Protein AF-J9DKP0-F1 (afdb_monomer_lite)

Organism: Wuchereria bancrofti (NCBI:txid6293)

Foldseek 3Di:
DVCCVPPVVVVVLLVVLLVVLVVVCVVVVPDDPDPVVSVVSSVVSSVVVVVVVVVVVVPPPVVVVVVVVVVVVVVVVVVVVVVVVVVVCCCVVVPDPPD

Secondary structure (DSSP, 8-state):
-HHIIIIIHHHHHHHHHHHHHHHHHHHTT---S-HHHHHHHHHHHHHHHHHHHHHHHHS--HHHHHHHHHHHHHHHHHHHHHHHHHHHHHHHHSTT---

Structure (mmCIF, N/CA/C/O backbone):
data_AF-J9DKP0-F1
#
_entry.id   AF-J9DKP0-F1
#
loop_
_atom_site.group_PDB
_atom_site.id
_atom_site.type_symbol
_atom_site.label_atom_id
_atom_site.label_alt_id
_atom_site.label_comp_id
_atom_site.label_asym_id
_atom_site.label_entity_id
_atom_site.label_seq_id
_atom_site.pdbx_PDB_ins_code
_atom_site.Cartn_x
_atom_site.Cartn_y
_atom_site.Cartn_z
_atom_site.occupancy
_atom_site.B_iso_or_equiv
_atom_site.auth_seq_id
_atom_site.auth_comp_id
_atom_site.auth_asym_id
_atom_site.auth_atom_id
_atom_site.pdbx_PDB_model_num
ATOM 1 N N . MET A 1 1 ? 18.245 -15.031 -0.943 1.00 61.56 1 MET A N 1
ATOM 2 C CA . MET A 1 1 ? 17.686 -13.874 -1.684 1.00 61.56 1 MET A CA 1
ATOM 3 C C . MET A 1 1 ? 16.758 -14.271 -2.837 1.00 61.56 1 MET A C 1
ATOM 5 O O . MET A 1 1 ? 15.754 -13.599 -3.017 1.00 61.56 1 MET A O 1
ATOM 9 N N . CYS A 1 2 ? 17.003 -15.371 -3.563 1.00 68.31 2 CYS A N 1
ATOM 10 C CA . CYS A 1 2 ? 16.181 -15.767 -4.721 1.00 68.31 2 CYS A CA 1
ATOM 11 C C . CYS A 1 2 ? 14.715 -16.102 -4.378 1.00 68.31 2 CYS A C 1
ATOM 13 O O . CYS A 1 2 ? 13.813 -15.623 -5.051 1.00 68.31 2 CYS A O 1
ATOM 15 N N . VAL A 1 3 ? 14.454 -16.844 -3.295 1.00 77.38 3 VAL A N 1
ATOM 16 C CA . VAL A 1 3 ? 13.075 -17.197 -2.882 1.00 77.38 3 VAL A CA 1
ATOM 17 C C . VAL A 1 3 ? 12.230 -15.950 -2.586 1.00 77.38 3 VAL A C 1
ATOM 19 O O . VAL A 1 3 ? 11.056 -15.891 -2.941 1.00 77.38 3 VAL A O 1
ATOM 22 N N . GLY A 1 4 ? 12.847 -14.915 -2.005 1.00 79.88 4 GLY A N 1
ATOM 23 C CA . GLY A 1 4 ? 12.194 -13.626 -1.780 1.00 79.88 4 GLY A CA 1
ATOM 24 C C . GLY A 1 4 ? 11.761 -12.984 -3.097 1.00 79.88 4 GLY A C 1
ATOM 25 O O . GLY A 1 4 ? 10.576 -12.721 -3.285 1.00 79.88 4 GLY A O 1
ATOM 26 N N . CYS A 1 5 ? 12.715 -12.813 -4.021 1.00 77.44 5 CYS A N 1
ATOM 27 C CA . CYS A 1 5 ? 12.510 -12.242 -5.360 1.00 77.44 5 CYS A CA 1
ATOM 28 C C . CYS A 1 5 ? 11.44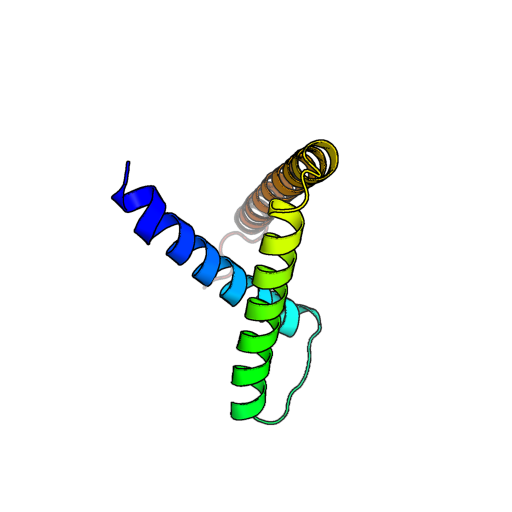6 -12.974 -6.185 1.00 77.44 5 CYS A C 1
ATOM 30 O O . CYS A 1 5 ? 10.585 -12.324 -6.769 1.00 77.44 5 CYS A O 1
ATOM 32 N N . PHE A 1 6 ? 11.483 -14.307 -6.214 1.00 80.44 6 PHE A N 1
ATOM 33 C CA . PHE A 1 6 ? 10.6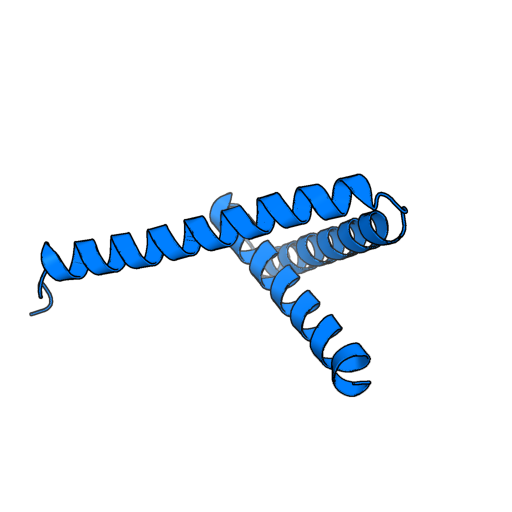42 -15.098 -7.117 1.00 80.44 6 PHE A CA 1
ATOM 34 C C . PHE A 1 6 ? 9.288 -15.501 -6.537 1.00 80.44 6 PHE A C 1
ATOM 36 O O . PHE A 1 6 ? 8.365 -15.752 -7.304 1.00 80.44 6 PHE A O 1
ATOM 43 N N . VAL A 1 7 ? 9.153 -15.575 -5.211 1.00 85.75 7 VAL A N 1
ATOM 44 C CA . VAL A 1 7 ? 7.933 -16.094 -4.575 1.00 85.75 7 VAL A CA 1
ATOM 45 C C . VAL A 1 7 ? 7.282 -15.037 -3.697 1.00 85.75 7 VAL A C 1
ATOM 47 O O . VAL A 1 7 ? 6.107 -14.726 -3.868 1.00 85.75 7 VAL A O 1
ATOM 50 N N . VAL A 1 8 ? 8.040 -14.433 -2.781 1.00 90.31 8 VAL A N 1
ATOM 51 C CA . VAL A 1 8 ? 7.464 -13.558 -1.748 1.00 90.31 8 VAL A CA 1
ATOM 52 C C . VAL A 1 8 ? 7.009 -12.217 -2.321 1.00 90.31 8 VAL A C 1
ATOM 54 O O . VAL A 1 8 ? 5.893 -11.782 -2.047 1.00 90.31 8 VAL A O 1
ATOM 57 N N . PHE A 1 9 ? 7.823 -11.551 -3.142 1.00 86.56 9 PHE A N 1
ATOM 58 C CA . PHE A 1 9 ? 7.421 -10.274 -3.744 1.00 86.56 9 PHE A CA 1
ATOM 59 C C . PHE A 1 9 ? 6.204 -10.389 -4.676 1.00 86.56 9 PHE A C 1
ATOM 61 O O . PHE A 1 9 ? 5.256 -9.631 -4.473 1.00 86.56 9 PHE A O 1
ATOM 68 N N . PRO A 1 10 ? 6.138 -11.326 -5.644 1.00 88.62 10 PRO A N 1
ATOM 69 C CA . PRO A 1 10 ? 4.941 -11.451 -6.474 1.00 88.62 10 PRO A CA 1
ATOM 70 C C . PRO A 1 10 ? 3.706 -11.869 -5.663 1.00 88.62 10 PRO A C 1
ATOM 72 O O . PRO A 1 10 ? 2.627 -11.323 -5.890 1.00 88.62 10 PRO A O 1
ATOM 75 N N . ALA A 1 11 ? 3.851 -12.753 -4.667 1.00 90.56 11 ALA A N 1
ATOM 76 C CA . ALA A 1 11 ? 2.736 -13.132 -3.797 1.00 90.56 11 ALA A CA 1
ATOM 77 C C . ALA A 1 11 ? 2.220 -11.949 -2.960 1.00 90.56 11 ALA A C 1
ATOM 79 O O . ALA A 1 11 ? 1.014 -11.715 -2.885 1.00 90.56 11 ALA A O 1
ATOM 80 N N . THR A 1 12 ? 3.117 -11.157 -2.368 1.00 90.94 12 THR A N 1
ATOM 81 C CA . THR A 1 12 ? 2.726 -9.978 -1.576 1.00 90.94 12 THR A CA 1
ATOM 82 C C . THR A 1 12 ? 2.092 -8.887 -2.436 1.00 90.94 12 THR A C 1
ATOM 84 O O . THR A 1 12 ? 1.165 -8.227 -1.970 1.00 90.94 12 THR A O 1
ATOM 87 N N . LEU A 1 13 ? 2.538 -8.703 -3.683 1.00 89.81 13 LEU A N 1
ATOM 88 C CA . LEU A 1 13 ? 1.910 -7.786 -4.638 1.00 89.81 13 LEU A CA 1
ATOM 89 C C . LEU A 1 13 ? 0.506 -8.249 -5.038 1.00 89.81 13 LEU A C 1
ATOM 91 O O . LEU A 1 13 ? -0.408 -7.427 -5.088 1.00 89.81 13 LEU A O 1
ATOM 95 N N . ALA A 1 14 ? 0.310 -9.551 -5.265 1.00 90.62 14 ALA A N 1
ATOM 96 C CA . ALA A 1 14 ? -1.000 -10.109 -5.591 1.00 90.62 14 ALA A CA 1
ATOM 97 C C . ALA A 1 14 ? -2.012 -9.889 -4.454 1.00 90.62 14 ALA A C 1
ATOM 99 O O . ALA A 1 14 ? -3.106 -9.378 -4.695 1.00 90.62 14 ALA A O 1
ATOM 100 N N . ILE A 1 15 ? -1.619 -10.183 -3.209 1.00 92.31 15 ILE A N 1
ATOM 101 C CA . ILE A 1 15 ? -2.468 -9.975 -2.025 1.00 92.31 15 ILE A CA 1
ATOM 102 C C . ILE A 1 15 ? -2.800 -8.487 -1.844 1.00 92.31 15 ILE A C 1
ATOM 104 O O . ILE A 1 15 ? -3.947 -8.131 -1.566 1.00 92.31 15 ILE A O 1
ATOM 108 N N . GLN A 1 16 ? -1.821 -7.595 -2.029 1.00 90.88 16 GLN A N 1
ATOM 109 C CA . GLN A 1 16 ? -2.033 -6.148 -1.914 1.00 90.88 16 GLN A CA 1
ATOM 110 C C . GLN A 1 16 ? -2.982 -5.604 -2.989 1.00 90.88 16 GLN A C 1
ATOM 112 O O . GLN A 1 16 ? -3.864 -4.808 -2.678 1.00 90.88 16 GLN A O 1
ATOM 117 N N . ALA A 1 17 ? -2.844 -6.042 -4.242 1.00 91.19 17 ALA A N 1
ATOM 118 C CA . ALA A 1 17 ? -3.740 -5.626 -5.319 1.00 91.19 17 ALA A CA 1
ATOM 119 C C . ALA A 1 17 ? -5.174 -6.137 -5.103 1.00 91.19 17 ALA A C 1
ATOM 121 O O . ALA A 1 17 ? -6.147 -5.417 -5.353 1.00 91.19 17 ALA A O 1
ATOM 122 N N . GLU A 1 18 ? -5.314 -7.365 -4.603 1.00 91.88 18 GLU A N 1
ATOM 123 C CA . GLU A 1 18 ? -6.616 -7.955 -4.317 1.00 91.88 18 GLU A CA 1
ATOM 124 C C . GLU A 1 18 ? -7.340 -7.225 -3.175 1.00 91.88 18 GLU A C 1
ATOM 126 O O . GLU A 1 18 ? -8.504 -6.840 -3.315 1.00 91.88 18 GLU A O 1
ATOM 131 N N . THR A 1 19 ? -6.642 -6.990 -2.063 1.00 92.06 19 THR A N 1
ATOM 132 C CA . THR A 1 19 ? -7.187 -6.258 -0.909 1.00 92.06 19 THR A CA 1
ATOM 133 C C . THR A 1 19 ? -7.511 -4.809 -1.258 1.00 92.06 19 THR A C 1
ATOM 135 O O . THR A 1 19 ? -8.585 -4.327 -0.903 1.00 92.06 19 THR A O 1
ATOM 138 N N . PHE A 1 20 ? -6.651 -4.126 -2.021 1.00 90.44 20 PHE A N 1
ATOM 139 C CA . PHE A 1 20 ? -6.932 -2.778 -2.519 1.00 90.44 20 PHE A CA 1
ATOM 140 C C . PHE A 1 20 ? -8.241 -2.722 -3.312 1.00 90.44 20 PHE A C 1
ATOM 142 O O . PHE A 1 20 ? -9.075 -1.854 -3.065 1.00 90.44 20 PHE A O 1
ATOM 149 N N . SER A 1 21 ? -8.448 -3.671 -4.225 1.00 90.12 21 SER A N 1
ATOM 150 C CA . SER A 1 21 ? -9.659 -3.730 -5.053 1.00 90.12 21 SER A CA 1
ATOM 151 C C . SER A 1 21 ? -10.914 -3.923 -4.205 1.00 90.12 21 SER A C 1
ATOM 153 O O . SER A 1 21 ? -11.949 -3.312 -4.466 1.00 90.12 21 SER A O 1
ATOM 155 N N . GLU A 1 22 ? -10.817 -4.727 -3.147 1.00 89.44 22 GLU A N 1
ATOM 156 C CA . GLU A 1 22 ? -11.915 -4.931 -2.207 1.00 89.44 22 GLU A CA 1
ATOM 157 C C . GLU A 1 22 ? -12.245 -3.668 -1.406 1.00 89.44 22 GLU A C 1
ATOM 159 O O . GLU A 1 22 ? -13.415 -3.295 -1.293 1.00 89.44 22 GLU A O 1
ATOM 164 N N . TYR A 1 23 ? -11.226 -2.982 -0.881 1.00 88.88 23 TYR A N 1
ATOM 165 C CA . TYR A 1 23 ? -11.412 -1.727 -0.155 1.00 88.88 23 TYR A CA 1
ATOM 166 C C . TYR A 1 23 ? -11.921 -0.606 -1.056 1.00 88.88 23 TYR A C 1
ATOM 168 O O . TYR A 1 23 ? -12.735 0.196 -0.608 1.00 88.88 23 TYR A O 1
ATOM 176 N N . LEU A 1 24 ? -11.508 -0.572 -2.323 1.00 89.50 24 LEU A N 1
ATOM 177 C CA . LEU A 1 24 ? -12.000 0.391 -3.301 1.00 89.50 24 LEU A CA 1
ATOM 178 C C . LEU A 1 24 ? -13.498 0.180 -3.552 1.00 89.50 24 LEU A C 1
ATOM 180 O O . LEU A 1 24 ? -14.279 1.115 -3.395 1.00 89.50 24 LEU A O 1
ATOM 184 N N . ILE A 1 25 ? -13.924 -1.050 -3.857 1.00 87.44 25 ILE A N 1
ATOM 185 C CA . ILE A 1 25 ? -15.344 -1.374 -4.081 1.00 87.44 25 ILE A CA 1
ATOM 186 C C . ILE A 1 25 ? -16.185 -1.052 -2.834 1.00 87.44 25 ILE A C 1
ATOM 188 O O . ILE A 1 25 ? -17.254 -0.446 -2.950 1.00 87.44 25 ILE A O 1
ATOM 192 N N . LYS A 1 26 ? -15.695 -1.415 -1.637 1.00 86.06 26 LYS A N 1
ATOM 193 C CA . LYS A 1 26 ? -16.349 -1.095 -0.356 1.00 86.06 26 LYS A CA 1
ATOM 194 C C . LYS A 1 26 ? -16.426 0.416 -0.113 1.00 86.06 26 LYS A C 1
ATOM 196 O O . LYS A 1 26 ? -17.478 0.905 0.292 1.00 86.06 26 LYS A O 1
ATOM 201 N N . GLY A 1 27 ? -15.348 1.150 -0.386 1.00 84.9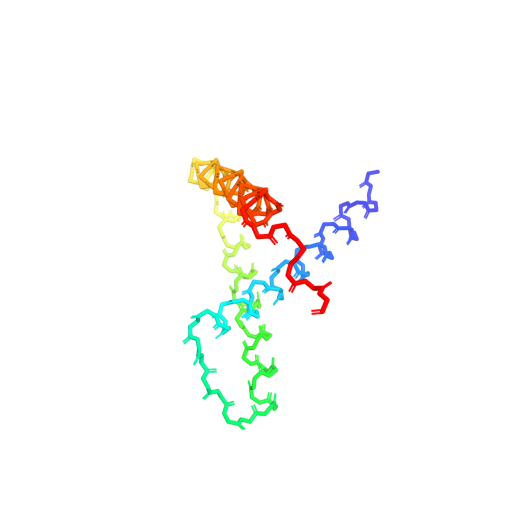4 27 GLY A N 1
ATOM 202 C CA . GLY A 1 27 ? -15.252 2.597 -0.189 1.00 84.94 27 GLY A CA 1
ATOM 203 C C . GLY A 1 27 ?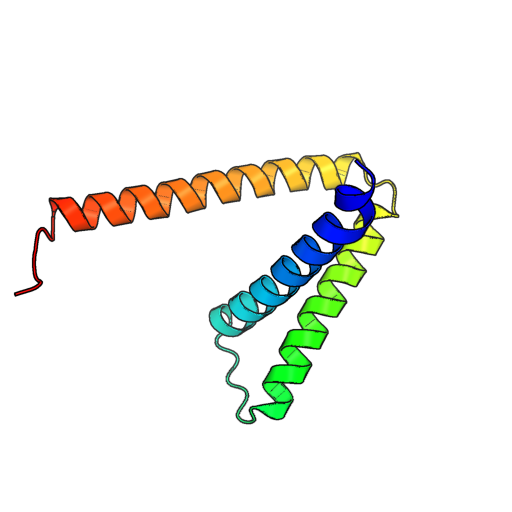 -16.184 3.390 -1.103 1.00 84.94 27 GLY A C 1
ATOM 204 O O . GLY A 1 27 ? -16.880 4.286 -0.639 1.00 84.94 27 GLY A O 1
ATOM 205 N N . PHE A 1 28 ? -16.279 3.005 -2.377 1.00 83.81 28 PHE A N 1
ATOM 206 C CA . PHE A 1 28 ? -17.206 3.616 -3.335 1.00 83.81 28 PHE A CA 1
ATOM 207 C C . PHE A 1 28 ? -18.652 3.099 -3.213 1.00 83.81 28 PHE A C 1
ATOM 209 O O . PHE A 1 28 ? -19.522 3.551 -3.952 1.00 83.81 28 PHE A O 1
ATOM 216 N N . ARG A 1 29 ? -18.928 2.168 -2.282 1.00 78.00 29 ARG A N 1
ATOM 217 C CA . ARG A 1 29 ? -20.238 1.522 -2.063 1.00 78.00 29 ARG A CA 1
ATOM 218 C C . ARG A 1 29 ? -20.889 1.022 -3.360 1.00 78.00 29 ARG A C 1
ATOM 220 O O . ARG A 1 29 ? -22.099 1.155 -3.534 1.00 78.00 29 ARG A O 1
ATOM 227 N N . ILE A 1 30 ? -20.101 0.439 -4.265 1.00 74.06 30 ILE A N 1
ATOM 228 C CA . ILE A 1 30 ? -20.611 -0.056 -5.549 1.00 74.06 30 ILE A CA 1
ATOM 229 C C . ILE A 1 30 ? -21.517 -1.266 -5.272 1.00 74.06 30 ILE A C 1
ATOM 231 O O . ILE A 1 30 ? -21.047 -2.372 -5.000 1.00 74.06 30 ILE A O 1
ATOM 235 N N . GLN A 1 31 ? -22.833 -1.047 -5.301 1.00 63.84 31 GLN A N 1
ATOM 236 C CA . GLN A 1 31 ? -23.833 -2.095 -5.112 1.00 63.84 31 GLN A CA 1
ATOM 237 C C . GLN A 1 31 ? -24.002 -2.880 -6.410 1.00 63.84 31 GLN A C 1
ATOM 239 O O . GLN A 1 31 ? -24.820 -2.553 -7.264 1.00 63.84 31 GLN A O 1
ATOM 244 N N . ILE A 1 32 ? -23.199 -3.925 -6.570 1.00 65.88 32 ILE A N 1
ATOM 245 C CA . ILE A 1 32 ? -23.384 -4.897 -7.647 1.00 65.88 32 ILE A CA 1
ATOM 246 C C . ILE A 1 32 ? -24.346 -5.959 -7.124 1.00 65.88 32 ILE A C 1
ATOM 248 O O . ILE A 1 32 ? -24.087 -6.582 -6.094 1.00 65.88 32 ILE A O 1
ATOM 252 N N . PHE A 1 33 ? -25.474 -6.148 -7.799 1.00 59.34 33 PHE A N 1
ATOM 253 C CA . PHE A 1 33 ? -26.542 -7.039 -7.336 1.00 59.34 33 PHE A CA 1
ATOM 254 C C . PHE A 1 33 ? -26.192 -8.533 -7.438 1.00 59.34 33 PHE A C 1
ATOM 256 O O . PHE A 1 33 ? -26.845 -9.346 -6.798 1.00 59.34 33 PHE A O 1
ATOM 263 N N . GLU A 1 34 ? -25.133 -8.894 -8.169 1.00 73.38 34 GLU A N 1
ATOM 264 C CA . GLU A 1 34 ? -24.790 -10.284 -8.482 1.00 73.38 34 GLU A CA 1
ATOM 265 C C . GLU A 1 34 ? -23.372 -10.655 -8.015 1.00 73.38 34 GLU A C 1
ATOM 267 O O . GLU A 1 34 ? -22.397 -9.958 -8.321 1.00 73.38 34 GLU A O 1
ATOM 272 N N . ASP A 1 35 ? -23.247 -11.756 -7.268 1.00 74.44 35 ASP A N 1
ATOM 273 C CA . ASP A 1 35 ? -21.989 -12.171 -6.627 1.00 74.44 35 ASP A CA 1
ATOM 274 C C . ASP A 1 35 ? -20.919 -12.627 -7.627 1.00 74.44 35 ASP A C 1
ATOM 276 O O . ASP A 1 35 ? -19.731 -12.345 -7.448 1.00 74.44 35 ASP A O 1
ATOM 280 N N . THR A 1 36 ? -21.336 -13.226 -8.742 1.00 77.56 36 THR A N 1
ATOM 281 C CA . THR A 1 36 ? -20.447 -13.593 -9.851 1.00 77.56 36 THR A CA 1
ATOM 282 C C . THR A 1 36 ? -19.791 -12.352 -10.463 1.00 77.56 36 THR A C 1
ATOM 284 O O . THR A 1 36 ? -18.570 -12.288 -10.614 1.00 77.56 36 THR A O 1
ATOM 287 N N . ASN A 1 37 ? -20.580 -11.308 -10.730 1.00 79.50 37 ASN A N 1
ATOM 288 C CA . ASN A 1 37 ? -20.092 -10.070 -11.344 1.00 79.50 37 ASN A CA 1
ATOM 289 C C . ASN A 1 37 ? -19.178 -9.278 -10.397 1.00 79.50 37 ASN A C 1
ATOM 291 O O . ASN A 1 37 ? -18.196 -8.679 -10.841 1.00 79.50 37 ASN A O 1
ATOM 295 N N . LYS A 1 38 ? -19.434 -9.332 -9.082 1.00 78.94 38 LYS A N 1
ATOM 296 C CA . LYS A 1 38 ? -18.527 -8.778 -8.062 1.00 78.94 38 LYS A CA 1
ATOM 297 C C . LYS A 1 38 ? -17.149 -9.431 -8.098 1.00 78.94 38 LYS A C 1
ATOM 299 O O . LYS A 1 38 ? -16.144 -8.724 -8.010 1.00 78.94 38 LYS A O 1
ATOM 304 N N . PHE A 1 39 ? -17.095 -10.758 -8.226 1.00 82.81 39 PHE A N 1
ATOM 305 C CA . PHE A 1 39 ? -15.833 -11.496 -8.259 1.00 82.81 39 PHE A CA 1
ATOM 306 C C . PHE A 1 39 ? -14.971 -11.084 -9.457 1.00 82.81 39 PHE A C 1
ATOM 308 O O . PHE A 1 39 ? -13.800 -10.727 -9.290 1.00 82.81 39 PHE A O 1
ATOM 315 N N . TYR A 1 40 ? -15.564 -11.054 -10.655 1.00 85.50 40 TYR A N 1
ATOM 316 C CA . TYR A 1 40 ? -14.859 -10.624 -11.862 1.00 85.50 40 TYR A CA 1
ATOM 317 C C . TYR A 1 40 ? -14.422 -9.164 -11.783 1.00 85.50 40 TYR A C 1
ATOM 319 O O . TYR A 1 40 ? -13.275 -8.864 -12.114 1.00 85.50 40 TYR A O 1
ATOM 327 N N . LEU A 1 41 ? -15.272 -8.262 -11.278 1.00 84.81 41 LEU A N 1
ATOM 328 C CA . LEU A 1 41 ? -14.901 -6.856 -11.138 1.00 84.81 41 LEU A CA 1
ATOM 329 C C . LEU A 1 41 ? -13.709 -6.673 -10.187 1.00 84.81 41 LEU A C 1
ATOM 331 O O . LEU A 1 41 ? -12.764 -5.962 -10.524 1.00 84.81 41 LEU A O 1
ATOM 335 N N . LYS A 1 42 ? -13.710 -7.350 -9.030 1.00 85.88 42 LYS A N 1
ATOM 336 C CA . LYS A 1 42 ? -12.593 -7.306 -8.072 1.00 85.88 42 LYS A CA 1
ATOM 337 C C . LYS A 1 42 ? -11.284 -7.762 -8.729 1.00 85.88 42 LYS A C 1
ATOM 339 O O . LYS A 1 42 ? -10.262 -7.089 -8.596 1.00 85.88 42 LYS A O 1
ATOM 344 N N . LYS A 1 43 ? -11.318 -8.869 -9.480 1.00 89.50 43 LYS A N 1
ATOM 345 C CA . LYS A 1 43 ? -10.166 -9.393 -10.236 1.00 89.50 43 LYS A CA 1
ATOM 346 C C . LYS A 1 43 ? -9.690 -8.426 -11.323 1.00 89.50 43 LYS A C 1
ATOM 348 O O . LYS A 1 43 ? -8.485 -8.226 -11.449 1.00 89.50 43 LYS A O 1
ATOM 353 N N . LEU A 1 44 ? -10.607 -7.827 -12.084 1.00 89.69 44 LEU A N 1
ATOM 354 C CA . LEU A 1 44 ? -10.286 -6.898 -13.172 1.00 89.69 44 LEU A CA 1
ATOM 355 C C . LEU A 1 44 ? -9.666 -5.598 -12.658 1.00 89.69 44 LEU A C 1
ATOM 357 O O . LEU A 1 44 ? -8.669 -5.148 -13.217 1.00 89.69 44 LEU A O 1
ATOM 361 N N . ILE A 1 45 ? -10.197 -5.029 -11.571 1.00 90.38 45 ILE A N 1
ATOM 362 C CA . ILE A 1 45 ? -9.624 -3.835 -10.933 1.00 90.38 45 ILE A CA 1
ATOM 363 C C . ILE A 1 45 ? -8.207 -4.137 -10.435 1.00 90.38 45 ILE A C 1
ATOM 365 O O . ILE A 1 45 ? -7.278 -3.392 -10.747 1.00 90.38 45 ILE A O 1
ATOM 369 N N . GLY A 1 46 ? -8.018 -5.257 -9.730 1.00 89.75 46 GLY A N 1
ATOM 370 C CA . GLY A 1 46 ? -6.704 -5.652 -9.219 1.00 89.75 46 GLY A CA 1
ATOM 371 C C . GLY A 1 46 ? -5.695 -5.902 -10.338 1.00 89.75 46 GLY A C 1
ATOM 372 O O . GLY A 1 46 ? -4.556 -5.442 -10.263 1.00 89.75 46 GLY A O 1
ATOM 373 N N . PHE A 1 47 ? -6.122 -6.566 -11.413 1.00 90.69 47 PHE A N 1
ATOM 374 C CA . PHE A 1 47 ? -5.295 -6.800 -12.595 1.00 90.69 47 PHE A CA 1
ATOM 375 C C . PHE A 1 47 ? -4.927 -5.496 -13.314 1.00 90.69 47 PHE A C 1
ATOM 377 O O . PHE A 1 47 ? -3.755 -5.272 -13.614 1.00 90.69 47 PHE A O 1
ATOM 384 N N . SER A 1 48 ? -5.898 -4.604 -13.532 1.00 91.00 48 SER A N 1
ATOM 385 C CA . SER A 1 48 ? -5.663 -3.291 -14.143 1.00 91.00 48 SER A CA 1
ATOM 386 C C . SER A 1 48 ? -4.682 -2.455 -13.322 1.00 91.00 48 SER A C 1
ATOM 388 O O . SER A 1 48 ? -3.843 -1.757 -13.891 1.00 91.00 48 SER A O 1
ATOM 390 N N . LEU A 1 49 ? -4.760 -2.533 -11.991 1.00 88.31 49 LEU A N 1
ATOM 391 C CA . LEU A 1 49 ? -3.844 -1.836 -11.095 1.00 88.31 49 LEU A CA 1
ATOM 392 C C . LEU A 1 49 ? -2.415 -2.375 -11.222 1.00 88.31 49 LEU A C 1
ATOM 394 O O . LEU A 1 49 ? -1.477 -1.591 -11.339 1.00 88.31 49 LEU A O 1
ATOM 398 N N . LEU A 1 50 ? -2.244 -3.701 -11.236 1.00 89.94 50 LEU A N 1
ATOM 399 C CA . LEU A 1 50 ? -0.936 -4.336 -11.424 1.00 89.94 50 LEU A CA 1
ATOM 400 C C . LEU A 1 50 ? -0.331 -3.988 -12.786 1.00 89.94 50 LEU A C 1
ATOM 402 O O . LEU A 1 50 ? 0.859 -3.689 -12.866 1.00 89.94 50 LEU A O 1
ATOM 406 N N . TRP A 1 51 ? -1.149 -3.971 -13.840 1.00 88.44 51 TRP A N 1
ATOM 407 C CA . TRP A 1 51 ? -0.718 -3.577 -15.179 1.00 88.44 51 TRP A CA 1
ATOM 408 C C . TRP A 1 51 ? -0.236 -2.123 -15.222 1.00 88.44 51 TRP A C 1
ATOM 410 O O . TRP A 1 51 ? 0.840 -1.831 -15.745 1.00 88.44 51 TRP A O 1
ATOM 420 N N . LEU A 1 52 ? -0.991 -1.210 -14.607 1.00 85.94 52 LEU A N 1
ATOM 421 C CA . LEU A 1 52 ? -0.605 0.194 -14.480 1.00 85.94 52 LEU A CA 1
ATOM 422 C C . LEU A 1 52 ? 0.688 0.352 -13.669 1.00 85.94 52 LEU A C 1
ATOM 424 O O . LEU A 1 52 ? 1.575 1.105 -14.064 1.00 85.94 52 LEU A O 1
ATOM 428 N N . LEU A 1 53 ? 0.832 -0.396 -12.574 1.00 83.44 53 LEU A N 1
ATOM 429 C CA . LEU A 1 53 ? 2.034 -0.379 -11.744 1.00 83.44 53 LEU A CA 1
ATOM 430 C C . LEU A 1 53 ? 3.260 -0.894 -12.510 1.00 83.44 53 LEU A C 1
ATOM 432 O O . LEU A 1 53 ? 4.346 -0.334 -12.391 1.00 83.44 53 LEU A O 1
ATOM 436 N N . MET A 1 54 ? 3.092 -1.935 -13.326 1.00 84.38 54 MET A N 1
ATOM 437 C CA . MET A 1 54 ? 4.136 -2.452 -14.208 1.00 84.38 54 MET A CA 1
ATOM 438 C C . MET A 1 54 ? 4.570 -1.393 -15.230 1.00 84.38 54 MET A C 1
ATOM 440 O O . MET A 1 54 ? 5.766 -1.169 -15.398 1.00 84.38 54 MET A O 1
ATOM 444 N N . MET A 1 55 ? 3.620 -0.694 -15.859 1.00 81.94 55 MET A N 1
ATOM 445 C CA . MET A 1 55 ? 3.924 0.389 -16.801 1.00 81.94 55 MET A CA 1
ATOM 446 C C . MET A 1 55 ? 4.656 1.550 -16.121 1.00 81.94 55 MET A C 1
ATOM 448 O O . MET A 1 55 ? 5.671 2.017 -16.633 1.00 81.94 55 MET A O 1
ATOM 452 N N . LEU A 1 56 ? 4.211 1.969 -14.932 1.00 77.81 56 LEU A N 1
ATOM 453 C CA . LEU A 1 56 ? 4.897 2.997 -14.142 1.00 77.81 56 LEU A CA 1
ATOM 454 C C . LEU A 1 56 ? 6.320 2.589 -13.735 1.00 77.81 56 LEU A C 1
ATOM 456 O O . LEU A 1 56 ? 7.178 3.458 -13.617 1.00 77.81 56 LEU A O 1
ATOM 460 N N . ASN A 1 57 ? 6.569 1.293 -13.525 1.00 77.00 57 ASN A N 1
ATOM 461 C CA . ASN A 1 57 ? 7.896 0.773 -13.198 1.00 77.00 57 ASN A CA 1
ATOM 462 C C . ASN A 1 57 ? 8.812 0.630 -14.429 1.00 77.00 57 ASN A C 1
ATOM 464 O O . ASN A 1 57 ? 10.018 0.835 -14.300 1.00 77.00 57 ASN A O 1
ATOM 468 N N . PHE A 1 58 ? 8.277 0.280 -15.607 1.00 71.25 58 PHE A N 1
ATOM 469 C CA . PHE A 1 58 ? 9.069 0.143 -16.840 1.00 71.25 58 PHE A CA 1
ATOM 470 C C . PHE A 1 58 ? 9.427 1.481 -17.482 1.00 71.25 58 PHE A C 1
ATOM 472 O O . PHE A 1 58 ? 10.534 1.636 -18.003 1.00 71.25 58 PHE A O 1
ATOM 479 N N . PHE A 1 59 ? 8.536 2.470 -17.425 1.00 64.12 59 PHE A N 1
ATOM 480 C CA . PHE A 1 59 ? 8.927 3.832 -17.748 1.00 64.12 59 PHE A CA 1
ATOM 481 C C . PHE A 1 59 ? 9.866 4.318 -16.648 1.00 64.12 59 PHE A C 1
ATOM 483 O O . PHE A 1 59 ? 9.491 4.352 -15.482 1.00 64.12 59 PHE A O 1
ATOM 490 N N . SER A 1 60 ? 11.100 4.693 -17.005 1.00 56.09 60 SER A N 1
ATOM 491 C CA . SER A 1 60 ? 12.129 5.203 -16.083 1.00 56.09 60 SER A CA 1
ATOM 492 C C . SER A 1 60 ? 11.775 6.596 -15.525 1.00 56.09 60 SER A C 1
ATOM 494 O O . SER A 1 60 ? 12.586 7.522 -15.520 1.00 56.09 60 SER A O 1
ATOM 496 N N . LEU A 1 61 ? 10.566 6.747 -14.991 1.00 61.75 61 LEU A N 1
ATOM 497 C CA . LEU A 1 61 ? 10.048 7.857 -14.209 1.00 61.75 61 LEU A CA 1
ATOM 498 C C . LEU A 1 61 ? 10.631 7.811 -12.787 1.00 61.75 61 LEU A C 1
ATOM 500 O O . LEU A 1 61 ? 9.911 7.967 -11.801 1.00 61.75 61 LEU A O 1
ATOM 504 N N . LYS A 1 62 ? 11.946 7.583 -12.653 1.00 64.06 62 LYS A N 1
ATOM 505 C CA . LYS A 1 62 ? 12.628 7.413 -11.354 1.00 64.06 62 LYS A CA 1
ATOM 506 C C . LYS A 1 62 ? 12.329 8.566 -10.390 1.00 64.06 62 LYS A C 1
ATOM 508 O O . LYS A 1 62 ? 12.200 8.355 -9.189 1.00 64.06 62 LYS A O 1
ATOM 513 N N . ILE A 1 63 ? 12.151 9.772 -10.928 1.00 69.19 63 ILE A N 1
ATOM 514 C CA . ILE A 1 63 ? 11.777 10.964 -10.163 1.00 69.19 63 ILE A CA 1
ATOM 515 C C . ILE A 1 63 ? 10.314 10.919 -9.698 1.00 69.19 63 ILE A C 1
ATOM 517 O O . ILE A 1 63 ? 10.048 11.252 -8.550 1.00 69.19 63 ILE A O 1
ATOM 521 N N . PHE A 1 64 ? 9.366 10.474 -10.523 1.00 70.00 64 PHE A N 1
ATOM 522 C CA . PHE A 1 64 ? 7.949 10.428 -10.142 1.00 70.00 64 PHE A CA 1
ATOM 523 C C . PHE A 1 64 ? 7.663 9.309 -9.132 1.00 70.00 64 PHE A C 1
ATOM 525 O O . PHE A 1 64 ? 7.036 9.551 -8.102 1.00 70.00 64 PHE A O 1
ATOM 532 N N . VAL A 1 65 ? 8.191 8.104 -9.381 1.00 74.56 65 VAL A N 1
ATOM 533 C CA . VAL A 1 65 ? 7.992 6.930 -8.513 1.00 74.56 65 VAL A CA 1
ATOM 534 C C . VAL A 1 65 ? 8.559 7.181 -7.117 1.00 74.56 65 VAL A C 1
ATOM 536 O O . VAL A 1 65 ? 7.877 6.937 -6.124 1.00 74.56 65 VAL A O 1
ATOM 539 N N . SER A 1 66 ? 9.768 7.746 -7.027 1.00 77.25 66 SER A N 1
ATOM 540 C CA . SER A 1 66 ? 10.407 8.063 -5.745 1.00 77.25 66 SER A CA 1
ATOM 541 C C . SER A 1 66 ? 9.591 9.068 -4.920 1.00 77.25 66 SER A C 1
ATOM 543 O O . SER A 1 66 ? 9.377 8.867 -3.724 1.00 77.25 66 SER A O 1
ATOM 545 N N . ARG A 1 67 ? 9.058 10.125 -5.550 1.00 81.75 67 ARG A N 1
ATOM 546 C CA . ARG A 1 67 ? 8.223 11.125 -4.860 1.00 81.75 67 ARG A CA 1
ATOM 547 C C . ARG A 1 67 ? 6.874 10.547 -4.431 1.00 81.75 67 ARG A C 1
ATOM 549 O O . ARG A 1 67 ? 6.462 10.773 -3.296 1.00 81.75 67 ARG A O 1
ATOM 556 N N . PHE A 1 68 ? 6.226 9.755 -5.288 1.00 81.38 68 PHE A N 1
ATOM 557 C CA . PHE A 1 68 ? 4.978 9.068 -4.948 1.00 81.38 68 PHE A CA 1
ATOM 558 C C . PHE A 1 68 ? 5.167 8.100 -3.773 1.00 81.38 68 PHE A C 1
ATOM 560 O O . PHE A 1 68 ? 4.347 8.057 -2.860 1.00 81.38 68 PHE A O 1
ATOM 567 N N . GLN A 1 69 ? 6.284 7.373 -3.746 1.00 82.25 69 GLN A N 1
ATOM 568 C CA . GLN A 1 69 ? 6.610 6.445 -2.667 1.00 82.25 69 GLN A CA 1
ATOM 569 C C . GLN A 1 69 ? 6.792 7.149 -1.315 1.00 82.25 69 GLN A C 1
ATOM 571 O O . GLN A 1 69 ? 6.360 6.615 -0.290 1.00 82.25 69 GLN A O 1
ATOM 576 N N . ILE A 1 70 ? 7.387 8.346 -1.293 1.00 86.12 70 ILE A N 1
ATOM 577 C CA . ILE A 1 70 ? 7.504 9.154 -0.068 1.00 86.12 70 ILE A CA 1
ATOM 578 C C . ILE A 1 70 ? 6.112 9.541 0.444 1.00 86.12 70 ILE A C 1
ATOM 580 O O . ILE A 1 70 ? 5.808 9.310 1.614 1.00 86.12 70 ILE A O 1
ATOM 584 N N . VAL A 1 71 ? 5.239 10.053 -0.430 1.00 89.69 71 VAL A N 1
ATOM 585 C CA . VAL A 1 71 ? 3.859 10.419 -0.063 1.00 89.69 71 VAL A CA 1
ATOM 586 C C . VAL A 1 71 ? 3.077 9.202 0.434 1.00 89.69 71 VAL A C 1
ATOM 588 O O . VAL A 1 71 ? 2.434 9.266 1.480 1.00 89.69 71 VAL A O 1
ATOM 591 N N . ALA A 1 72 ? 3.182 8.065 -0.256 1.00 85.69 72 ALA A N 1
ATOM 592 C CA . ALA A 1 72 ? 2.544 6.819 0.158 1.00 85.69 72 ALA A CA 1
ATOM 593 C C . ALA A 1 72 ? 3.046 6.333 1.529 1.00 85.69 72 ALA A C 1
ATOM 595 O O . ALA A 1 72 ? 2.276 5.790 2.320 1.00 85.69 72 ALA A O 1
ATOM 596 N N . SER A 1 73 ? 4.329 6.539 1.833 1.00 88.75 73 SER A N 1
ATOM 597 C CA . SER A 1 73 ? 4.910 6.164 3.126 1.00 88.75 73 SER A CA 1
ATOM 598 C C . SER A 1 73 ? 4.407 7.070 4.250 1.00 88.75 73 SER A C 1
ATOM 600 O O . SER A 1 73 ? 4.038 6.573 5.311 1.00 88.75 73 SER A O 1
ATOM 602 N N . LEU A 1 74 ? 4.301 8.379 3.999 1.00 94.25 74 LEU A N 1
ATOM 603 C CA . LEU A 1 74 ? 3.681 9.321 4.935 1.00 94.25 74 LEU A CA 1
ATOM 604 C C . LEU A 1 74 ? 2.216 8.965 5.202 1.00 94.25 74 LEU A C 1
ATOM 606 O O . LEU A 1 74 ? 1.805 8.914 6.359 1.00 94.25 74 LEU A O 1
ATOM 610 N N . ALA A 1 75 ? 1.449 8.639 4.157 1.00 90.88 75 ALA A N 1
ATOM 611 C CA . ALA A 1 75 ? 0.063 8.205 4.303 1.00 90.88 75 ALA A CA 1
ATOM 612 C C . ALA A 1 75 ? -0.052 6.969 5.212 1.00 90.88 75 ALA A C 1
ATOM 614 O O . ALA A 1 75 ? -0.866 6.965 6.131 1.00 90.88 75 ALA A O 1
ATOM 615 N N . LYS A 1 76 ? 0.816 5.960 5.036 1.00 89.88 76 LYS A N 1
ATOM 616 C CA . LYS A 1 76 ? 0.848 4.765 5.902 1.00 89.88 76 LYS A CA 1
ATOM 617 C C . LYS A 1 76 ? 1.104 5.106 7.372 1.00 89.88 76 LYS A C 1
ATOM 619 O O . LYS A 1 76 ? 0.449 4.542 8.251 1.00 89.88 76 LYS A O 1
ATOM 624 N N . ILE A 1 77 ? 2.033 6.023 7.643 1.00 94.12 77 ILE A N 1
ATOM 625 C CA . ILE A 1 77 ? 2.346 6.461 9.011 1.00 94.12 77 ILE A CA 1
ATOM 626 C C . ILE A 1 77 ? 1.134 7.166 9.628 1.00 94.12 77 ILE A C 1
ATOM 628 O O . ILE A 1 77 ? 0.733 6.822 10.738 1.00 94.12 77 ILE A O 1
ATOM 632 N N . ILE A 1 78 ? 0.505 8.086 8.893 1.00 95.50 78 ILE A N 1
ATOM 633 C CA . ILE A 1 78 ? -0.678 8.824 9.358 1.00 95.50 78 ILE A CA 1
ATOM 634 C C . ILE A 1 78 ? -1.844 7.871 9.635 1.00 95.50 78 ILE A C 1
ATOM 636 O O . ILE A 1 78 ? -2.451 7.950 10.699 1.00 95.50 78 ILE A O 1
ATOM 640 N N . THR A 1 79 ? -2.137 6.932 8.729 1.00 92.38 79 THR A N 1
ATOM 641 C CA . THR A 1 79 ? -3.197 5.933 8.938 1.00 92.38 79 THR A CA 1
ATOM 642 C C . THR A 1 79 ? -2.949 5.120 10.207 1.00 92.38 79 THR A C 1
ATOM 644 O O . THR A 1 79 ? -3.862 4.942 11.009 1.00 92.38 79 THR A O 1
ATOM 647 N N . THR A 1 80 ? -1.709 4.678 10.428 1.00 92.81 80 THR A N 1
ATOM 648 C CA . THR A 1 80 ? -1.346 3.911 11.628 1.00 92.81 80 THR A CA 1
ATOM 649 C C . THR A 1 80 ? -1.498 4.756 12.896 1.00 92.81 80 THR A C 1
ATOM 651 O O . THR A 1 80 ? -2.053 4.283 13.885 1.00 92.81 80 THR A O 1
ATOM 654 N N . ALA A 1 81 ? -1.081 6.025 12.857 1.00 94.06 81 ALA A N 1
ATOM 655 C CA . ALA A 1 81 ? -1.236 6.955 13.972 1.00 94.06 81 ALA A CA 1
ATOM 656 C C . ALA A 1 81 ? -2.712 7.197 14.322 1.00 94.06 81 ALA A C 1
ATOM 658 O O . ALA A 1 81 ? -3.070 7.157 15.496 1.00 94.06 81 ALA A O 1
ATOM 659 N N . ILE A 1 82 ? -3.583 7.378 13.321 1.00 93.56 82 ILE A N 1
ATOM 660 C CA . ILE A 1 82 ? -5.029 7.541 13.536 1.00 93.56 82 ILE A CA 1
ATOM 661 C C . ILE A 1 82 ? -5.611 6.296 14.209 1.00 93.56 82 ILE A C 1
ATOM 663 O O . ILE A 1 82 ? -6.312 6.433 15.204 1.00 93.5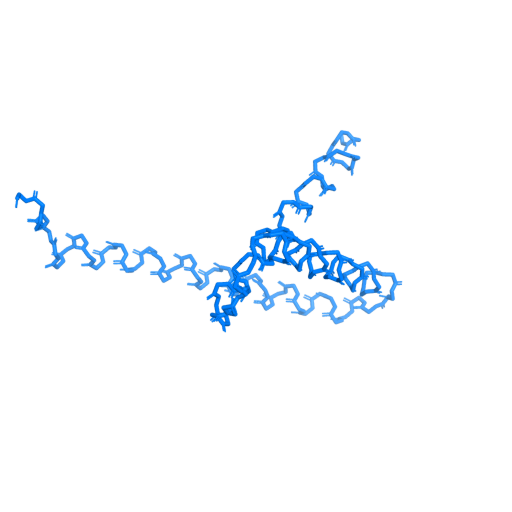6 82 ILE A O 1
ATOM 667 N N . ILE A 1 83 ? -5.288 5.092 13.723 1.00 91.81 83 ILE A N 1
ATOM 668 C CA . ILE A 1 83 ? -5.783 3.836 14.313 1.00 91.81 83 ILE A CA 1
ATOM 669 C C . ILE A 1 83 ? -5.381 3.731 15.791 1.00 91.81 83 ILE A C 1
ATOM 671 O O . ILE A 1 83 ? -6.225 3.419 16.632 1.00 91.81 83 ILE A O 1
ATOM 675 N N . ILE A 1 84 ? -4.119 4.031 16.118 1.00 91.81 84 ILE A N 1
ATOM 676 C CA . ILE A 1 84 ? -3.620 4.005 17.500 1.00 91.81 84 ILE A CA 1
ATOM 677 C C . ILE A 1 84 ? -4.343 5.054 18.350 1.00 91.81 84 ILE A C 1
ATOM 679 O O . ILE A 1 84 ? -4.873 4.710 19.403 1.00 91.81 84 ILE A O 1
ATOM 683 N N . CYS A 1 85 ? -4.419 6.307 17.896 1.00 91.06 85 CYS A N 1
ATOM 684 C CA . CYS A 1 85 ? -5.077 7.388 18.632 1.00 91.06 85 CYS A CA 1
ATOM 685 C C . CYS A 1 85 ? -6.569 7.114 18.854 1.00 91.06 85 CYS A C 1
ATOM 687 O O . CYS A 1 85 ? -7.066 7.317 19.959 1.00 91.06 85 CYS A O 1
ATOM 689 N N . THR A 1 86 ? -7.286 6.619 17.841 1.00 89.44 86 THR A N 1
ATOM 690 C CA . THR A 1 86 ? -8.697 6.235 17.967 1.00 89.44 86 THR A CA 1
ATOM 691 C C . THR A 1 86 ? -8.866 5.071 18.939 1.00 89.44 86 THR A C 1
ATOM 693 O O . THR A 1 86 ? -9.750 5.131 19.791 1.00 89.44 86 THR A O 1
ATOM 696 N N . GLY A 1 87 ? -8.008 4.049 18.869 1.00 86.69 87 GLY A N 1
ATOM 697 C CA . GLY A 1 87 ? -8.021 2.934 19.818 1.00 86.69 87 GLY A CA 1
ATOM 698 C C . GLY A 1 87 ? -7.776 3.390 21.259 1.00 86.69 87 GLY A C 1
ATOM 699 O O . GLY A 1 87 ? -8.518 3.008 22.161 1.00 86.69 87 GLY A O 1
ATOM 700 N N . PHE A 1 88 ? -6.793 4.268 21.470 1.00 86.38 88 PHE A N 1
ATOM 701 C CA . PHE A 1 88 ? -6.466 4.819 22.788 1.00 86.38 88 PHE A CA 1
ATOM 702 C C . PHE A 1 88 ? -7.580 5.719 23.335 1.00 86.38 88 PHE A C 1
ATOM 704 O O . PHE A 1 88 ? -7.937 5.624 24.508 1.00 86.38 88 PHE A O 1
ATOM 711 N N . TYR A 1 89 ? -8.177 6.552 22.478 1.00 83.31 89 TYR A N 1
ATOM 712 C CA . TYR A 1 89 ? -9.324 7.384 22.835 1.00 83.31 89 TYR A CA 1
ATOM 713 C C . TYR A 1 89 ? -10.508 6.528 23.296 1.00 83.31 89 TYR A C 1
ATOM 715 O O . TYR A 1 89 ? -11.091 6.799 24.344 1.00 83.31 89 TYR A O 1
ATOM 723 N N . PHE A 1 90 ? -10.825 5.458 22.560 1.00 82.38 90 PHE A N 1
ATOM 724 C CA . PHE A 1 90 ? -11.899 4.537 22.933 1.00 82.38 90 PHE A CA 1
ATOM 725 C C . PHE A 1 90 ? -11.607 3.814 24.253 1.00 82.38 90 PHE A C 1
ATOM 727 O O . PHE A 1 90 ? -12.518 3.617 25.050 1.00 82.38 90 PHE A O 1
ATOM 734 N N . LEU A 1 91 ? -10.345 3.465 24.512 1.00 81.00 91 LEU A N 1
ATOM 735 C CA . LEU A 1 91 ? -9.937 2.783 25.740 1.00 81.00 91 LEU A CA 1
ATOM 736 C C . LEU A 1 91 ? -10.040 3.687 26.980 1.00 81.00 91 LEU A C 1
ATOM 738 O O . LEU A 1 91 ? -10.480 3.220 28.026 1.00 81.00 91 LEU A O 1
ATOM 742 N N . ILE A 1 92 ? -9.682 4.972 26.869 1.00 77.50 92 ILE A N 1
ATOM 743 C CA . ILE A 1 92 ? -9.713 5.924 27.995 1.00 77.50 92 ILE A CA 1
ATOM 744 C C . ILE A 1 92 ? -11.121 6.485 28.238 1.00 77.50 92 ILE A C 1
ATOM 746 O O . ILE A 1 92 ? -11.568 6.536 29.380 1.00 77.50 92 ILE A O 1
ATOM 750 N N . PHE A 1 93 ? -11.828 6.915 27.187 1.00 67.06 93 PHE A N 1
ATOM 751 C CA . PHE A 1 93 ? -13.129 7.588 27.330 1.00 67.06 93 PHE A CA 1
ATOM 752 C C . PHE A 1 93 ? -14.320 6.633 27.339 1.00 67.06 93 PHE A C 1
ATOM 754 O O . PHE A 1 93 ? -15.347 6.945 27.935 1.00 67.06 93 PHE A O 1
ATOM 761 N N . LYS A 1 94 ? -14.201 5.477 26.681 1.00 58.28 94 LYS A N 1
ATOM 762 C CA . LYS A 1 94 ? -15.251 4.454 26.607 1.00 58.28 94 LYS A CA 1
ATOM 763 C C . LYS A 1 94 ? -14.819 3.171 27.315 1.00 58.28 94 LYS A C 1
ATOM 765 O O . LYS A 1 94 ? -15.162 2.072 26.875 1.00 58.28 94 LYS A O 1
ATOM 770 N N . GLY A 1 95 ? -14.027 3.328 28.381 1.00 58.91 95 GLY A N 1
ATOM 771 C CA . GLY A 1 95 ? -13.530 2.237 29.207 1.00 58.91 95 GLY A CA 1
ATOM 772 C C . GLY A 1 95 ? -14.675 1.303 29.578 1.00 58.91 95 GLY A C 1
ATOM 773 O O . GLY A 1 95 ? -15.563 1.692 30.323 1.00 58.91 95 GLY A O 1
ATOM 774 N N . ILE A 1 96 ? -14.672 0.097 29.006 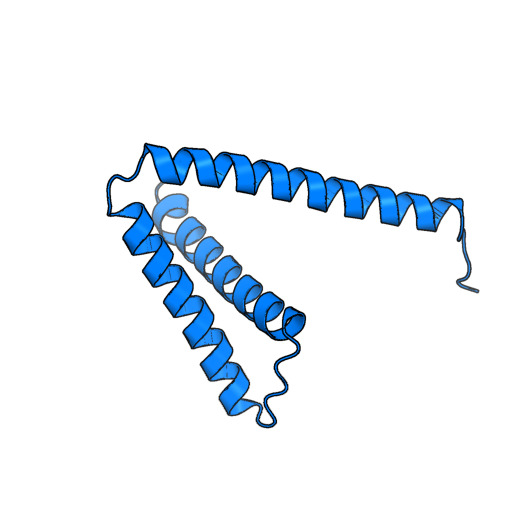1.00 56.34 96 ILE A N 1
ATOM 775 C CA . ILE A 1 96 ? -15.588 -0.997 29.353 1.00 56.34 96 ILE A CA 1
ATOM 776 C C . ILE A 1 96 ? -17.066 -0.553 29.358 1.00 56.34 96 ILE A C 1
ATOM 778 O O . ILE A 1 96 ? -17.732 -0.489 30.381 1.00 56.34 96 ILE A O 1
ATOM 782 N N . GLN A 1 97 ? -17.627 -0.309 28.173 1.00 49.84 97 GLN A N 1
ATOM 783 C CA . GLN A 1 97 ? -19.077 -0.459 27.968 1.00 49.84 97 GLN A CA 1
ATOM 784 C C . GLN A 1 97 ? -19.370 -1.789 27.254 1.00 49.84 97 GLN A C 1
ATOM 786 O O . GLN A 1 97 ? -20.097 -1.847 26.267 1.00 49.84 97 GLN A O 1
ATOM 791 N N . ILE A 1 98 ? -18.698 -2.842 27.729 1.00 50.69 98 ILE A N 1
ATOM 792 C CA . ILE A 1 98 ? -18.975 -4.251 27.442 1.00 50.69 98 ILE A CA 1
ATOM 793 C C . ILE A 1 98 ? -19.153 -4.917 28.813 1.00 50.69 98 ILE A C 1
ATOM 795 O O . ILE A 1 98 ? -18.247 -5.568 29.324 1.00 50.69 98 ILE A O 1
ATOM 799 N N . ILE A 1 99 ? -20.292 -4.636 29.441 1.00 43.81 99 ILE A N 1
ATOM 800 C CA . ILE A 1 99 ? -21.061 -5.597 30.238 1.00 43.81 99 ILE A CA 1
ATOM 801 C C . ILE A 1 99 ? -22.426 -5.650 29.566 1.00 43.81 99 ILE A C 1
ATOM 803 O O . ILE A 1 99 ? -22.948 -4.553 29.257 1.00 43.81 99 ILE A O 1
#

Sequence (99 aa):
MCVGCFVVFPATLAIQAETFSEYLIKGFRIQIFEDTNKFYLKKLIGFSLLWLLMMLNFFSLKIFVSRFQIVASLAKIITTAIIICTGFYFLIFKGIQII

pLDDT: mean 81.38, std 11.55, range [43.81, 95.5]

Radius of gyration: 18.53 Å; chains: 1; bounding box: 44×28×48 Å